Protein AF-A0A357Z4K0-F1 (afdb_monomer)

Structure (mmCIF, N/CA/C/O backbone):
data_AF-A0A357Z4K0-F1
#
_entry.id   AF-A0A357Z4K0-F1
#
loop_
_atom_site.group_PDB
_atom_site.id
_atom_site.type_symbol
_atom_site.label_atom_id
_atom_site.label_alt_id
_atom_site.label_comp_id
_atom_site.label_asym_id
_atom_site.label_entity_id
_atom_site.label_seq_id
_atom_site.pdbx_PDB_ins_code
_atom_site.Cartn_x
_atom_site.Cartn_y
_atom_site.Cartn_z
_atom_site.occupancy
_atom_site.B_iso_or_equiv
_atom_site.auth_seq_id
_atom_site.auth_comp_id
_atom_site.auth_asym_id
_atom_site.auth_atom_id
_atom_site.pdbx_PDB_model_num
ATOM 1 N N . MET A 1 1 ? -3.257 15.127 14.565 1.00 57.62 1 MET A N 1
ATOM 2 C CA . MET A 1 1 ? -4.054 14.614 13.428 1.00 57.62 1 MET A CA 1
ATOM 3 C C . MET A 1 1 ? -3.540 13.225 13.085 1.00 57.62 1 MET A C 1
ATOM 5 O O . MET A 1 1 ? -2.425 13.117 12.592 1.00 57.62 1 MET A O 1
ATOM 9 N N . SER A 1 2 ? -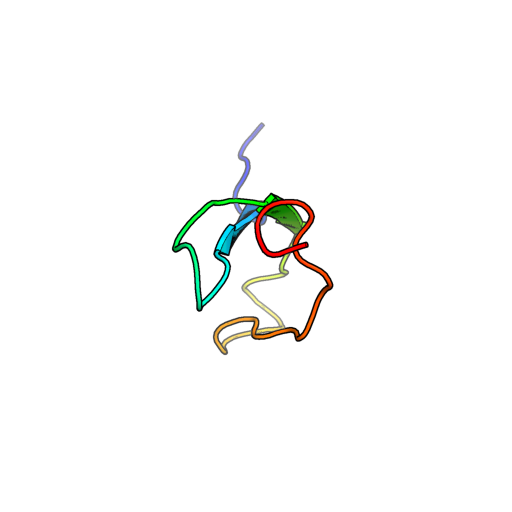4.270 12.169 13.442 1.00 71.19 2 SER A N 1
ATOM 10 C CA . SER A 1 2 ? -3.819 10.788 13.253 1.00 71.19 2 SER A CA 1
ATOM 11 C C . SER A 1 2 ? -4.077 10.322 11.814 1.00 71.19 2 SER A C 1
ATOM 13 O O . SER A 1 2 ? -5.176 10.463 11.280 1.00 71.19 2 SER A O 1
ATOM 15 N N . GLN A 1 3 ? -3.055 9.782 11.145 1.00 77.62 3 GLN A N 1
ATOM 16 C CA . GLN A 1 3 ? -3.165 9.247 9.780 1.00 77.62 3 GLN A CA 1
ATOM 17 C C . GLN A 1 3 ? -3.715 7.809 9.780 1.00 77.62 3 GLN A C 1
ATOM 19 O O . GLN A 1 3 ? -3.230 6.939 9.061 1.00 77.62 3 GLN A O 1
ATOM 24 N N . ASP A 1 4 ? -4.743 7.534 10.584 1.00 80.25 4 ASP A N 1
ATOM 25 C CA . ASP A 1 4 ? -5.174 6.161 10.888 1.00 80.25 4 ASP A CA 1
ATOM 26 C C . ASP A 1 4 ? -5.699 5.398 9.672 1.00 80.25 4 ASP A C 1
ATOM 28 O O . ASP A 1 4 ? -5.679 4.167 9.656 1.00 80.25 4 ASP A O 1
ATOM 32 N N . ASN A 1 5 ? -6.156 6.115 8.650 1.00 85.19 5 ASN A N 1
ATOM 33 C CA . ASN A 1 5 ? -6.705 5.540 7.427 1.00 85.19 5 ASN A CA 1
ATOM 34 C C . ASN A 1 5 ? -5.710 5.538 6.263 1.00 85.19 5 ASN A C 1
ATOM 36 O O . ASN A 1 5 ? -6.010 4.936 5.234 1.00 85.19 5 ASN A O 1
ATOM 40 N N . LEU A 1 6 ? -4.553 6.195 6.398 1.00 88.94 6 LEU A N 1
ATOM 41 C CA . LEU A 1 6 ? -3.570 6.252 5.323 1.00 88.94 6 LEU A CA 1
ATOM 42 C C . LEU A 1 6 ? -2.909 4.881 5.158 1.00 88.94 6 LEU A C 1
ATOM 44 O O . LEU A 1 6 ? -2.423 4.279 6.116 1.00 88.94 6 LEU A O 1
ATOM 48 N N . ILE A 1 7 ? -2.889 4.396 3.926 1.00 90.12 7 ILE A N 1
ATOM 49 C CA . ILE A 1 7 ? -2.205 3.176 3.525 1.00 90.12 7 ILE A CA 1
ATOM 50 C C . ILE A 1 7 ? -1.289 3.444 2.345 1.00 90.12 7 ILE A C 1
ATOM 52 O O . ILE A 1 7 ? -1.512 4.334 1.525 1.00 90.12 7 ILE A O 1
ATOM 56 N N . LYS A 1 8 ? -0.240 2.636 2.283 1.00 89.75 8 LYS A N 1
ATOM 57 C CA . LYS A 1 8 ? 0.710 2.603 1.182 1.00 89.75 8 LYS A CA 1
ATOM 58 C C . LYS A 1 8 ? 0.355 1.407 0.307 1.00 89.75 8 LYS A C 1
ATOM 60 O O . LYS A 1 8 ? 0.073 0.333 0.840 1.00 89.75 8 LYS A O 1
ATOM 65 N N . LEU A 1 9 ? 0.322 1.613 -1.000 1.00 90.00 9 LEU A N 1
ATOM 66 C CA . LEU A 1 9 ? 0.224 0.545 -1.981 1.00 90.00 9 LEU A CA 1
ATOM 67 C C . LEU A 1 9 ? 1.631 0.212 -2.458 1.00 90.00 9 LEU A C 1
ATOM 69 O O . LEU A 1 9 ? 2.436 1.101 -2.735 1.00 90.00 9 LEU A O 1
ATOM 73 N N . GLU A 1 10 ? 1.909 -1.080 -2.487 1.00 89.69 10 GLU A N 1
ATOM 74 C CA . GLU A 1 10 ? 3.171 -1.657 -2.921 1.00 89.69 10 GLU A CA 1
ATOM 75 C C . GLU A 1 10 ? 2.918 -2.398 -4.233 1.00 89.69 10 GLU A C 1
ATOM 77 O O . GLU A 1 10 ? 1.929 -3.126 -4.354 1.00 89.69 10 GLU A O 1
ATOM 82 N N . CYS A 1 11 ? 3.788 -2.194 -5.218 1.00 89.88 11 CYS A N 1
ATOM 83 C CA . CYS A 1 11 ? 3.756 -2.959 -6.457 1.00 89.88 11 CYS A CA 1
ATOM 84 C C . CYS A 1 11 ? 4.283 -4.380 -6.211 1.00 89.88 11 CYS A C 1
ATOM 86 O O . CYS A 1 11 ? 5.337 -4.546 -5.607 1.00 89.88 11 CYS A O 1
ATOM 88 N N . SER A 1 12 ? 3.589 -5.399 -6.717 1.00 87.81 12 SER A N 1
ATOM 89 C CA . SER A 1 12 ? 3.983 -6.807 -6.568 1.00 87.81 12 SER A CA 1
ATOM 90 C C . SER A 1 12 ? 5.220 -7.212 -7.374 1.00 87.81 12 SER A C 1
ATOM 92 O O . SER A 1 12 ? 5.766 -8.277 -7.126 1.00 87.81 12 SER A O 1
ATOM 94 N N . GLU A 1 13 ? 5.641 -6.402 -8.347 1.00 89.75 13 GLU A N 1
ATOM 95 C CA . GLU A 1 13 ? 6.767 -6.720 -9.233 1.00 89.75 13 GLU A CA 1
ATOM 96 C C . GLU A 1 13 ? 8.067 -6.080 -8.743 1.00 89.75 13 GLU A C 1
ATOM 98 O O . GLU A 1 13 ? 9.063 -6.761 -8.524 1.00 89.75 13 GLU A O 1
ATOM 103 N N . CYS A 1 14 ? 8.061 -4.759 -8.542 1.00 89.19 14 CYS A N 1
ATOM 104 C CA . CYS A 1 14 ? 9.252 -4.026 -8.114 1.00 89.19 14 CYS A CA 1
ATOM 105 C C . CYS A 1 14 ? 9.321 -3.779 -6.601 1.00 89.19 14 CYS A C 1
ATOM 107 O O . CYS A 1 14 ? 10.296 -3.185 -6.141 1.00 89.19 14 CYS A O 1
ATOM 109 N N . HIS A 1 15 ? 8.299 -4.178 -5.828 1.00 87.62 15 HIS A N 1
ATOM 110 C CA . HIS A 1 15 ? 8.199 -3.967 -4.373 1.00 87.62 15 HIS A CA 1
ATOM 111 C C . HIS A 1 15 ? 8.345 -2.504 -3.928 1.00 87.62 15 HIS A C 1
ATOM 113 O O . HIS A 1 15 ? 8.605 -2.192 -2.764 1.00 87.62 15 HIS A O 1
ATOM 119 N N . ARG A 1 16 ? 8.165 -1.563 -4.863 1.00 87.81 16 ARG A N 1
ATOM 120 C CA . ARG A 1 16 ? 8.205 -0.132 -4.577 1.00 87.81 16 ARG A CA 1
ATOM 121 C C . ARG A 1 16 ? 6.839 0.341 -4.123 1.00 87.81 16 ARG A C 1
ATOM 123 O O . ARG A 1 16 ? 5.798 -0.071 -4.640 1.00 87.81 16 ARG A O 1
ATOM 130 N N . ILE A 1 17 ? 6.868 1.266 -3.175 1.00 89.50 17 ILE A N 1
ATOM 131 C CA . ILE A 1 17 ? 5.688 2.012 -2.761 1.00 89.50 17 ILE A CA 1
ATOM 132 C C . ILE A 1 17 ? 5.441 3.085 -3.818 1.00 89.50 17 ILE A C 1
ATOM 134 O O . ILE A 1 17 ? 6.257 3.989 -3.974 1.00 89.50 17 ILE A O 1
ATOM 138 N N . ASN A 1 18 ? 4.336 2.967 -4.548 1.00 88.50 18 ASN A N 1
ATOM 139 C CA . ASN A 1 18 ? 3.990 3.863 -5.654 1.00 88.50 18 ASN A CA 1
ATOM 140 C C . ASN A 1 18 ? 2.845 4.818 -5.299 1.00 88.50 18 ASN A C 1
ATOM 142 O O . ASN A 1 18 ? 2.875 5.983 -5.683 1.00 88.50 18 ASN A O 1
ATOM 146 N N . TYR A 1 19 ? 1.857 4.354 -4.530 1.00 88.75 19 TYR A N 1
ATOM 147 C CA . TYR A 1 19 ? 0.669 5.140 -4.218 1.00 88.75 19 TYR A CA 1
ATOM 148 C C . TYR A 1 19 ? 0.377 5.198 -2.725 1.00 88.75 19 TYR A C 1
ATOM 150 O O . TYR A 1 19 ? 0.541 4.235 -1.973 1.00 88.75 19 TYR A O 1
ATOM 158 N N . HIS A 1 20 ? -0.158 6.341 -2.318 1.00 90.00 20 HIS A N 1
ATOM 159 C CA . HIS A 1 20 ? -0.747 6.548 -1.009 1.00 90.00 20 HIS A CA 1
ATOM 160 C C . HIS A 1 20 ? -2.251 6.696 -1.178 1.00 90.00 20 HIS A C 1
ATOM 162 O O . HIS A 1 20 ? -2.721 7.515 -1.963 1.00 90.00 20 HIS A O 1
ATOM 168 N 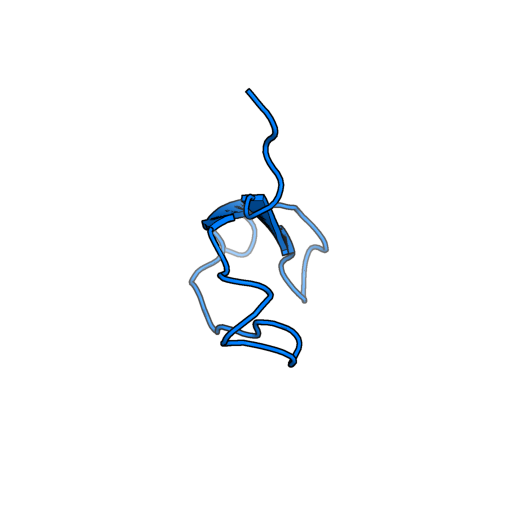N . THR A 1 21 ? -3.015 5.883 -0.461 1.00 88.50 21 THR A N 1
ATOM 169 C CA . THR A 1 21 ? -4.477 5.943 -0.499 1.00 88.50 21 THR A CA 1
ATOM 170 C C . THR A 1 21 ? 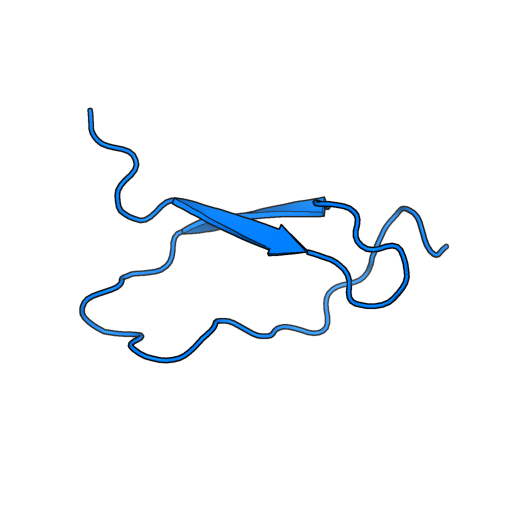-5.032 5.898 0.912 1.00 88.50 21 THR A C 1
ATOM 172 O O . THR A 1 21 ? -4.320 5.602 1.871 1.00 88.50 21 THR A O 1
ATOM 175 N N . TYR A 1 22 ? -6.312 6.211 1.059 1.00 89.19 22 TYR A N 1
ATOM 176 C CA . TYR A 1 22 ? -6.996 6.090 2.335 1.00 89.19 22 TYR A CA 1
ATOM 177 C C . TYR A 1 22 ? -7.927 4.887 2.282 1.00 89.19 22 TYR A C 1
ATOM 179 O O . TYR A 1 22 ? -8.771 4.794 1.393 1.00 89.19 22 TYR A O 1
ATOM 187 N N . ARG A 1 23 ? -7.814 3.981 3.254 1.00 86.69 23 ARG A N 1
ATOM 188 C CA . ARG A 1 23 ? -8.812 2.929 3.472 1.00 86.69 23 ARG A CA 1
ATOM 189 C C . ARG A 1 23 ? -9.549 3.174 4.773 1.00 86.69 23 ARG A C 1
ATOM 191 O O . ARG A 1 23 ? -8.946 3.480 5.799 1.00 86.69 23 ARG A O 1
ATOM 198 N N . ASN A 1 24 ? -10.857 2.959 4.756 1.00 88.06 24 ASN A N 1
ATOM 199 C CA . ASN A 1 24 ? -11.637 2.931 5.981 1.00 88.06 24 ASN A CA 1
ATOM 200 C C . ASN A 1 24 ? -11.524 1.541 6.623 1.00 88.06 24 ASN A C 1
ATOM 202 O O . ASN A 1 24 ? -12.229 0.617 6.219 1.00 88.06 24 ASN A O 1
ATOM 206 N N . LYS A 1 25 ? -10.672 1.415 7.648 1.00 82.88 25 LYS A N 1
ATOM 207 C CA . LYS A 1 25 ? -10.422 0.154 8.374 1.00 82.88 25 LYS A CA 1
ATOM 208 C C . LYS A 1 25 ? -11.685 -0.473 8.993 1.00 82.88 25 LYS A C 1
ATOM 210 O O . LYS A 1 25 ? -11.711 -1.677 9.216 1.00 82.88 25 LYS A O 1
ATOM 215 N N . LYS A 1 26 ? -12.736 0.317 9.272 1.00 85.56 26 LYS A N 1
ATOM 216 C CA . LYS A 1 26 ? -13.999 -0.191 9.847 1.00 85.56 26 LYS A CA 1
ATOM 217 C C . LYS A 1 26 ? -14.871 -0.899 8.808 1.00 85.56 26 LYS A C 1
ATOM 219 O O . LYS A 1 26 ? -15.538 -1.873 9.140 1.00 85.56 26 LYS A O 1
ATOM 224 N N . LYS A 1 27 ? -14.880 -0.396 7.568 1.00 86.31 27 LYS A N 1
ATOM 225 C CA . LYS A 1 27 ? -15.689 -0.943 6.465 1.00 86.31 27 LYS A CA 1
ATOM 226 C C . LYS A 1 27 ? -14.931 -2.001 5.668 1.00 86.31 27 LYS A C 1
ATOM 228 O O . LYS A 1 27 ? -15.488 -3.042 5.348 1.00 86.31 27 LYS A O 1
ATOM 233 N N . VAL A 1 28 ? -13.662 -1.739 5.365 1.00 84.19 28 VAL A N 1
ATOM 234 C CA . VAL A 1 28 ? -12.808 -2.629 4.574 1.00 84.19 28 VAL A CA 1
ATOM 235 C C . VAL A 1 28 ? -11.860 -3.349 5.525 1.00 84.19 28 VAL A C 1
ATOM 237 O O . VAL A 1 28 ? -10.837 -2.797 5.932 1.00 84.19 28 VAL A O 1
ATOM 240 N N . LYS A 1 29 ? -12.241 -4.573 5.907 1.00 82.50 29 LYS A N 1
ATOM 241 C CA . LYS A 1 29 ? -11.441 -5.446 6.784 1.00 82.50 29 LYS A CA 1
ATOM 242 C C . LYS A 1 29 ? -10.324 -6.177 6.030 1.00 82.50 29 LYS A C 1
ATOM 244 O O . LYS A 1 29 ? -9.312 -6.522 6.630 1.00 82.50 29 LYS A O 1
ATOM 249 N N . ASN A 1 30 ? -10.497 -6.374 4.724 1.00 87.19 30 ASN A N 1
ATOM 250 C CA . ASN A 1 30 ? -9.549 -7.098 3.883 1.00 87.19 30 ASN A CA 1
ATOM 251 C C . ASN A 1 30 ? -8.387 -6.197 3.439 1.00 87.19 30 ASN A C 1
ATOM 253 O O . ASN A 1 30 ? -8.473 -4.962 3.461 1.00 87.19 30 ASN A O 1
ATOM 257 N N . ARG A 1 31 ? -7.280 -6.820 3.024 1.00 83.50 31 ARG A N 1
ATOM 258 C CA . ARG A 1 31 ? -6.176 -6.107 2.375 1.00 83.50 31 ARG A CA 1
ATOM 259 C C . ARG A 1 31 ? -6.691 -5.485 1.073 1.00 83.50 31 ARG A C 1
ATOM 261 O O . ARG A 1 31 ? -7.460 -6.108 0.350 1.00 83.50 31 ARG A O 1
ATOM 268 N N . LEU A 1 32 ? -6.319 -4.230 0.821 1.00 85.44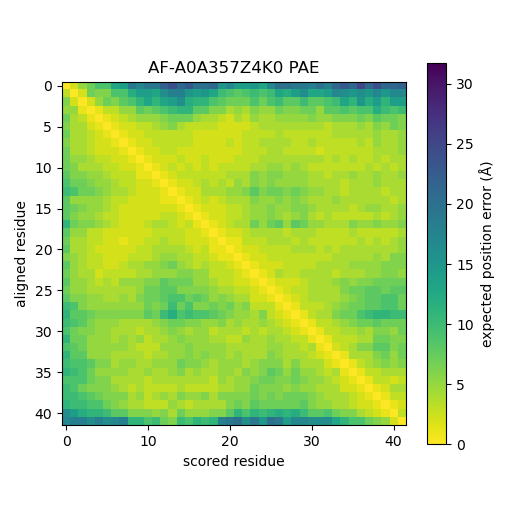 32 LEU A N 1
ATOM 269 C CA . LEU A 1 32 ? -6.692 -3.547 -0.413 1.00 85.44 32 LEU A CA 1
ATOM 270 C C . LEU A 1 32 ? -5.702 -3.981 -1.498 1.00 85.44 32 LEU A C 1
ATOM 272 O O . LEU A 1 32 ? -4.522 -3.649 -1.404 1.00 85.44 32 LEU A O 1
ATOM 276 N N . GLU A 1 33 ? -6.184 -4.727 -2.485 1.00 84.12 33 GLU A N 1
ATOM 277 C CA . GLU A 1 33 ? -5.409 -5.220 -3.625 1.00 84.12 33 GLU A CA 1
ATOM 278 C C . GLU A 1 33 ? -6.013 -4.626 -4.898 1.00 84.12 33 GLU A C 1
ATOM 280 O O . GLU A 1 33 ? -7.224 -4.679 -5.110 1.00 84.12 33 GLU A O 1
ATOM 285 N N . THR A 1 34 ? -5.192 -3.951 -5.698 1.00 84.88 34 THR A N 1
ATOM 286 C CA . THR A 1 34 ? -5.659 -3.158 -6.840 1.00 84.88 34 THR A CA 1
ATOM 287 C C . THR A 1 34 ? -4.611 -3.202 -7.945 1.00 84.88 34 THR A C 1
ATOM 289 O O . THR A 1 34 ? -3.471 -2.798 -7.717 1.00 84.88 34 THR A O 1
ATOM 292 N N . SER A 1 35 ? -5.011 -3.613 -9.148 1.00 83.44 35 SER A N 1
ATOM 293 C CA . SER A 1 35 ? -4.163 -3.652 -10.346 1.00 83.44 35 SER A CA 1
ATOM 294 C C . SER A 1 35 ? -4.017 -2.256 -10.957 1.00 83.44 35 SER A C 1
ATOM 296 O O . SER A 1 35 ? -4.688 -1.902 -11.925 1.00 83.44 35 SER A O 1
ATOM 298 N N . LYS A 1 36 ? -3.174 -1.425 -10.340 1.00 82.69 36 LYS A N 1
ATOM 299 C CA . LYS A 1 36 ? -2.813 -0.094 -10.846 1.00 82.69 36 LYS A CA 1
ATOM 300 C C . LYS A 1 36 ? -1.547 -0.179 -11.689 1.00 82.69 36 LYS A C 1
ATOM 302 O O . LYS A 1 36 ? -0.664 -0.980 -11.399 1.00 82.69 36 LYS A O 1
ATOM 307 N N . HIS A 1 37 ? -1.458 0.692 -12.690 1.00 85.81 37 HIS A N 1
ATOM 308 C CA . HIS A 1 37 ? -0.220 0.903 -13.430 1.00 85.81 37 HIS A CA 1
ATOM 309 C C . HIS A 1 37 ? 0.898 1.331 -12.468 1.00 85.81 37 HIS A C 1
ATOM 311 O O . HIS A 1 37 ? 0.663 2.144 -11.577 1.00 85.81 37 HIS A O 1
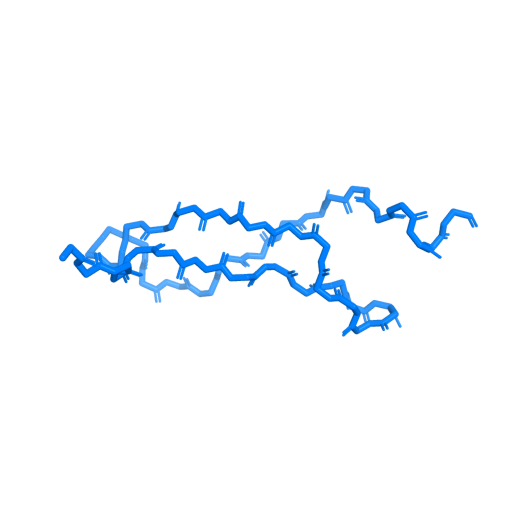ATOM 317 N N . CYS A 1 38 ? 2.090 0.759 -12.623 1.00 87.31 38 CYS A N 1
ATOM 318 C CA . CYS A 1 38 ? 3.269 1.134 -11.856 1.00 87.31 38 CYS A CA 1
ATOM 319 C C . CYS A 1 38 ? 4.227 1.893 -12.771 1.00 87.31 38 CYS A C 1
ATOM 321 O O . CYS A 1 38 ? 4.760 1.309 -13.707 1.00 87.31 38 CYS A O 1
ATOM 323 N N . GLU A 1 39 ? 4.484 3.162 -12.458 1.00 82.94 39 GLU A N 1
ATOM 324 C CA . GLU A 1 39 ? 5.376 4.036 -13.239 1.00 82.94 39 GLU A CA 1
ATOM 325 C C . GLU A 1 39 ? 6.827 3.523 -13.310 1.00 82.94 39 GLU A C 1
ATOM 327 O O . GLU A 1 39 ? 7.586 3.929 -14.181 1.00 82.94 39 GLU A O 1
ATOM 332 N N . TRP A 1 40 ? 7.218 2.621 -12.405 1.00 84.25 40 TRP A N 1
ATOM 333 C CA . TRP A 1 40 ? 8.572 2.063 -12.330 1.00 84.25 40 TRP A CA 1
ATOM 334 C C . TRP A 1 40 ? 8.761 0.770 -13.121 1.00 84.25 40 TRP A C 1
ATOM 336 O O . TRP A 1 40 ? 9.898 0.406 -13.398 1.00 84.25 40 TRP A O 1
ATOM 346 N N . CYS A 1 41 ? 7.673 0.058 -13.422 1.00 81.31 41 CYS A N 1
ATOM 347 C CA . CYS A 1 41 ? 7.713 -1.185 -14.198 1.00 81.31 41 CYS A CA 1
ATOM 348 C C . CYS A 1 41 ? 7.468 -0.940 -15.697 1.00 81.31 41 CYS A C 1
ATOM 350 O O . CYS A 1 41 ? 7.298 -1.908 -16.434 1.00 81.31 41 CYS A O 1
ATOM 352 N N . GLY A 1 42 ? 7.373 0.333 -16.106 1.00 62.25 42 GLY A N 1
ATOM 353 C CA . GLY A 1 42 ? 7.185 0.746 -17.497 1.00 62.25 42 GLY A CA 1
ATOM 354 C C . GLY A 1 42 ? 8.306 0.290 -18.415 1.00 62.25 42 GLY A C 1
ATOM 355 O O . GLY A 1 42 ? 9.476 0.297 -17.970 1.00 62.25 42 GLY A O 1
#

Secondary structure (DSSP, 8-state):
---TTEEEEE-TTT--EEEEEE--TTT--S--------TT--

pLDDT: mean 84.72, std 6.72, range [57.62, 90.12]

Nearest PDB structures (foldseek):
  8p7x-assembly1_z  TM=9.482E-01  e=1.793E-01  Mycoplasmoides pneumoniae M129
  7msh-assembly1_1  TM=9.282E-01  e=1.793E-01  Mycobacterium tuberculosis H37Rv
  6o8z-assembly1_3  TM=9.356E-01  e=1.793E-01  Enterococcus faecalis
  7asp-assembly1_A  TM=8.631E-01  e=2.742E-01  Staphylococcus aureus
  4d60-assembly2_C  TM=3.873E-01  e=4.997E+00  Plasmodium falciparum

Foldseek 3Di:
DDLVQWDFDADPPPRDGADIDGDDCVVDVDDDDDPDDHPVVD

Mean predicted aligned error: 5.17 Å

Sequence (42 aa):
MSQDNLIKLECSECHRINYHTYRNKKKVKNRLETSKHCEWCG

Solvent-accessible surface area (backbone atoms only — not comparable to full-atom values): 3042 Å² total; per-residue (Å²): 136,82,69,83,38,61,41,76,42,64,41,92,83,80,67,44,77,77,47,79,48,75,47,58,65,89,80,50,80,66,85,91,81,76,98,66,90,55,89,84,79,109

Radius of gyration: 11.67 Å; Cα contacts (8 Å, |Δi|>4): 38; chains: 1; bounding box: 25×22×31 Å

=== Feature glossary ===
Legend for the data blocks above and below:

— What the protein is —

Sequence gives the chain of amino acids in standard one-letter code (A=alanine, C=cysteine, …, Y=tyrosine), read N→C. It is the only feature that is directly encoded by the gene; all structural features are derived from the folded form of this sequence.

The annotation block draws on four external resources. InterPro: which protein families and domains the sequence belongs to. GO: standardized terms for what the protein does, what process it participates in, and where in the cell it acts. CATH: which structural fold it has in the CATH hierarchy. Organism: the species of origin.

— Where its atoms are —

Atomic coordinates in PDBx/mmCIF format — the same representation the Protein Data Bank distributes. Each line of the _atom_site loop places one backbone atom in Cartesian space (units: ångströms, origin: arbitrary).

Six rendered views show the 3D structure from the faces of a cube — i.e. along ±x, ±y, ±z. Rendering representation is drawn randomly per protein from cartoon (secondary-structure ribbons), sticks (backbone bonds), or molecular surface; coloring is either N→C rainbow (blue at the N-terminus through red at the C-terminus) or one color per chain.

— Local backbone conformation —

DSSP 8-state secondary structure assigns each residue one of H (α-helix), G (3₁₀-helix), I (π-helix), E (extended β-strand), B (isolated β-bridge), T (hydrogen-bonded turn), S (bend), or '-' (coil). The assignment is computed from backbone hydrogen-bond geometry via the Kabsch–Sander algorithm.

P-SEA three-state annotation labels each residue as helix, strand, or coil based purely on the geometry of the Cα trace. It serves as a fallback when the full backbone (and thus DSSP) is unavailable.

φ (phi) and ψ (psi) are the two rotatable backbone dihedrals per residue: φ is the C(i-1)–N–Cα–C torsion, ψ is the N–Cα–C–N(i+1) torsion, both in degrees on (−180°, 180°]. α-helical residues cluster near (−60°, −45°); β-strand residues near (−120°, +130°). A Ramachandran plot is simply a scatter of (φ, ψ) for every residue.

— Global shape and packing —

Radius of gyration (Rg) is the root-mean-square distance of Cα atoms from their centroid — a single number for overall size and compactness. A globular domain of N residues has Rg ≈ 2.2·N^0.38 Å; an extended or disordered chain has a much larger Rg. The Cα contact count is the number of residue pairs whose Cα atoms are within 8 Å and are more than four positions apart in sequence — a standard proxy for tertiary packing density. The bounding box is the smallest axis-aligned box enclosing all Cα atoms.

Accessible surface area quantifies burial. A residue with SASA near zero is packed into the hydrophobic core; one with SASA >100 Å² sits on the surface. Computed here via the Shrake–Rupley numerical algorithm with a 1.4 Å probe.

The contact map is a binary N×N matrix image: pixel (i, j) is dark where Cα_i and Cα_j are within 8 Å and |i−j|>4. Because the |i−j|>4 filter removes local helical contacts, off-diagonal stripes parallel to the main diagonal indicate parallel β-sheets; stripes perpendicular to it indicate antiparallel β-sheets. The Ramachandran plot scatters every residue's (φ, ψ) pair against the sterically allowed regions. The PAE heatmap renders the predicted-aligned-error matrix.

— Structural neighborhood —

A 3Di character summarizes, for each residue, the relative orientation of the Cα frame of its nearest spatial neigh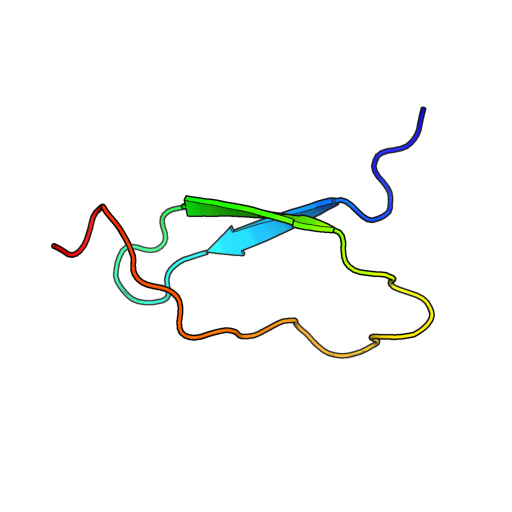bor. Because it encodes fold topology rather than chemistry, 3Di alignments detect remote structural similarity that sequence alignment misses.

Structural nearest neighbors (via Foldseek easy-search vs the PDB). Reported per hit: target PDB id, E-value, and alignment TM-score. A TM-score above ~0.5 is the conventional threshold for 'same fold'.

— Confidence and disorder —

For AlphaFold models, the B-factor field carries pLDDT — the model's own estimate of lo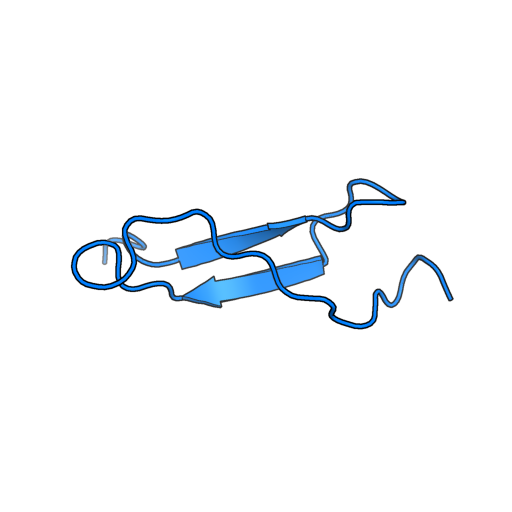cal accuracy on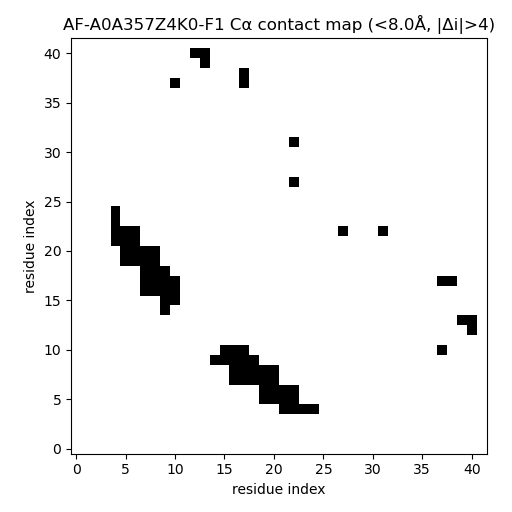 a 0–100 scale. Regions with pLDDT<50 should be treated as essentially unmodeled; they often correspond to intrinsically disordered segments.

B-factor (Debye–Waller factor) reflects atomic displacement in the crystal lattice. It is an experimental observable (units Å²), not a prediction; low values mean the atom is pinned down, high values mean it moves or is heterogeneous across the crystal.

Predicted Aligned Erro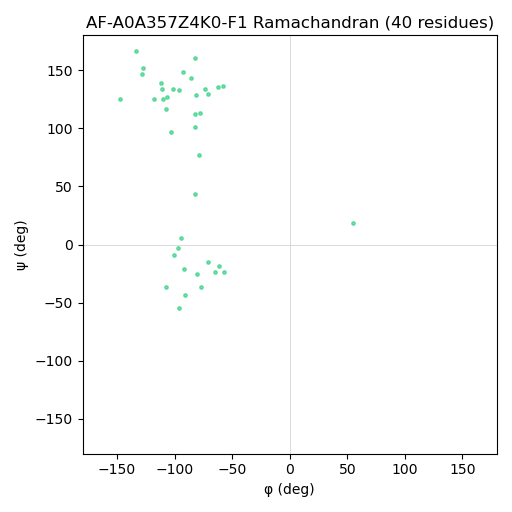r (PAE) is an AlphaFold confidence matrix: entry (i, j) is the expected error in the position of residue j, in ångströms, when the prediction is superimposed on the true structure at residue i. Low PAE within a block of residues means that block is internally rigid and well-predicted; high PAE between two blocks means their relative placement is uncertain even if each block individually is confident.